Protein AF-A0A4R5K455-F1 (afdb_monomer_lite)

Sequence (82 aa):
MARFDDLKYTRDELLLALANDLGCSADDPRIADAYDDLATSWAQGSPDPVATYNGYFGQGPVASELDMTMARAWAADRVLID

Radius of gyration: 12.15 Å; chains: 1; bounding box: 24×23×36 Å

Foldseek 3Di:
DDPPVQFDDALLRLLCLLQVLLVHDSPPPVSVVLSLVLQQVVLVVDPHSVVSSVLSVDPDGSDGPVSSVVSSVSSNVDHDDD

pLDDT: mean 87.09, std 10.86, range [44.19, 94.69]

Structure (mmCIF, N/CA/C/O backbone):
data_AF-A0A4R5K455-F1
#
_entry.id   AF-A0A4R5K455-F1
#
loop_
_atom_site.group_PDB
_atom_site.id
_atom_site.type_symbol
_atom_site.label_atom_id
_atom_site.label_alt_id
_atom_site.label_comp_id
_atom_site.label_asym_id
_atom_site.label_entity_id
_atom_site.label_seq_id
_atom_site.pdbx_PDB_ins_code
_atom_site.Cartn_x
_atom_site.Cartn_y
_atom_site.Cartn_z
_atom_site.occupancy
_atom_site.B_iso_or_equiv
_atom_site.auth_seq_id
_atom_site.auth_comp_id
_atom_site.auth_asym_id
_atom_site.auth_atom_id
_atom_site.pdbx_PDB_model_num
ATOM 1 N N . MET A 1 1 ? 2.612 -1.070 -20.216 1.00 44.25 1 MET A N 1
ATOM 2 C CA . MET A 1 1 ? 3.579 -0.345 -19.370 1.00 44.25 1 MET A CA 1
ATOM 3 C C . MET A 1 1 ? 2.838 0.884 -18.877 1.00 44.25 1 MET A C 1
ATOM 5 O O . MET A 1 1 ? 2.576 1.761 -19.692 1.00 44.25 1 MET A O 1
ATOM 9 N N . ALA A 1 2 ? 2.319 0.850 -17.646 1.00 44.19 2 ALA A N 1
ATOM 10 C CA . ALA A 1 2 ? 1.556 1.971 -17.101 1.00 44.19 2 ALA A CA 1
ATOM 11 C C . ALA A 1 2 ? 2.463 3.208 -17.113 1.00 44.19 2 ALA A C 1
ATOM 13 O O . ALA A 1 2 ? 3.612 3.136 -16.676 1.00 44.19 2 ALA A O 1
ATOM 14 N N . ARG A 1 3 ? 2.003 4.296 -17.734 1.00 51.47 3 ARG A N 1
ATOM 15 C CA . ARG A 1 3 ? 2.740 5.557 -17.718 1.00 51.47 3 ARG A CA 1
ATOM 16 C C . ARG A 1 3 ? 2.668 6.087 -16.291 1.00 51.47 3 ARG A C 1
ATOM 18 O O . ARG A 1 3 ? 1.584 6.185 -15.731 1.00 51.47 3 ARG A O 1
ATOM 25 N N . PHE A 1 4 ? 3.815 6.461 -15.740 1.00 53.81 4 PHE A N 1
ATOM 26 C CA . PHE A 1 4 ? 3.936 7.144 -14.449 1.00 53.81 4 PHE A CA 1
ATOM 27 C C . PHE A 1 4 ? 3.111 8.454 -14.362 1.00 53.81 4 PHE A C 1
ATOM 29 O O . PHE A 1 4 ? 2.975 9.008 -13.279 1.00 53.81 4 PHE A O 1
ATOM 36 N N . ASP A 1 5 ? 2.522 8.920 -15.472 1.00 57.97 5 ASP A N 1
ATOM 37 C CA . ASP A 1 5 ? 1.640 10.094 -15.556 1.00 57.97 5 ASP A CA 1
ATOM 38 C C . ASP A 1 5 ? 0.262 9.915 -14.876 1.00 57.97 5 ASP A C 1
ATOM 40 O O . ASP A 1 5 ? -0.446 10.901 -14.691 1.00 57.97 5 ASP A O 1
ATOM 44 N N . ASP A 1 6 ? -0.119 8.694 -14.478 1.00 81.94 6 ASP A N 1
ATOM 45 C CA . ASP A 1 6 ? -1.415 8.407 -13.831 1.00 81.94 6 ASP A CA 1
ATOM 46 C C . ASP A 1 6 ? -1.322 8.204 -12.304 1.00 81.94 6 ASP A C 1
ATOM 48 O O . ASP A 1 6 ? -2.311 7.832 -11.662 1.00 81.94 6 ASP A O 1
ATOM 52 N N . LEU A 1 7 ? -0.148 8.436 -11.702 1.00 88.25 7 LEU A N 1
ATOM 53 C CA . LEU A 1 7 ? 0.039 8.328 -10.254 1.00 88.25 7 LEU A CA 1
ATOM 54 C C . LEU A 1 7 ? -0.558 9.551 -9.550 1.00 88.25 7 LEU A C 1
ATOM 56 O O . LEU A 1 7 ? -0.151 10.689 -9.782 1.00 88.25 7 LEU A O 1
ATOM 60 N N . LYS A 1 8 ? -1.533 9.306 -8.675 1.00 91.88 8 LYS A N 1
ATOM 61 C CA . LYS A 1 8 ? -2.310 10.338 -7.971 1.00 91.88 8 LYS A CA 1
ATOM 62 C C . LYS A 1 8 ? -2.232 10.209 -6.458 1.00 91.88 8 LYS A C 1
ATOM 64 O O . LYS A 1 8 ? -2.306 11.222 -5.774 1.00 9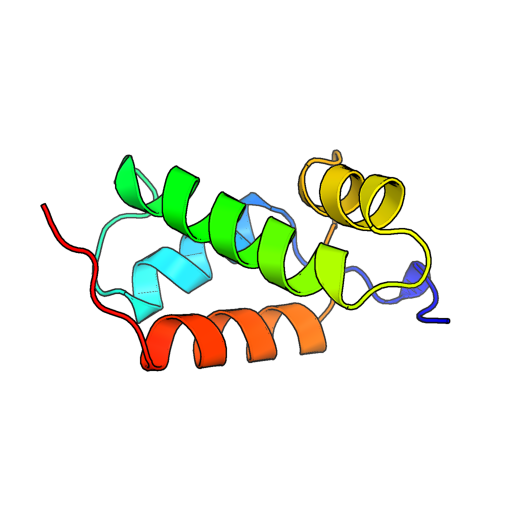1.88 8 LYS A O 1
ATOM 69 N N . TYR A 1 9 ? -2.079 8.986 -5.958 1.00 93.56 9 TYR A N 1
ATOM 70 C CA . TYR A 1 9 ? -2.146 8.689 -4.535 1.00 93.56 9 TYR A CA 1
ATOM 71 C C . TYR A 1 9 ? -0.763 8.461 -3.963 1.00 93.56 9 TYR A C 1
ATOM 73 O O . TYR A 1 9 ? 0.061 7.733 -4.520 1.00 93.56 9 TYR A O 1
ATOM 81 N N . THR A 1 10 ? -0.526 9.092 -2.830 1.00 94.12 10 THR A N 1
ATOM 82 C CA . THR A 1 10 ? 0.643 8.884 -1.992 1.00 94.12 10 THR A CA 1
ATOM 83 C C . THR A 1 10 ? 0.547 7.561 -1.237 1.00 94.12 10 THR A C 1
ATOM 85 O O . THR A 1 10 ? -0.519 6.953 -1.109 1.00 94.12 10 THR A O 1
ATOM 88 N N . ARG A 1 11 ? 1.686 7.124 -0.696 1.00 93.19 11 ARG A N 1
ATOM 89 C CA . ARG A 1 11 ? 1.757 5.969 0.203 1.00 93.19 11 ARG A CA 1
ATOM 90 C C . ARG A 1 11 ? 0.810 6.115 1.397 1.00 93.19 11 ARG A C 1
ATOM 92 O O . ARG A 1 11 ? 0.117 5.163 1.743 1.00 93.19 11 ARG A O 1
ATOM 99 N N . ASP A 1 12 ? 0.760 7.298 2.000 1.00 92.31 12 ASP A N 1
ATOM 100 C CA . ASP A 1 12 ? -0.061 7.545 3.189 1.00 92.31 12 ASP A CA 1
ATOM 101 C C . ASP A 1 12 ? -1.558 7.413 2.876 1.00 92.31 12 ASP A C 1
ATOM 103 O O . ASP A 1 12 ? -2.322 6.877 3.676 1.00 92.31 12 ASP A O 1
ATOM 107 N N . GLU A 1 13 ? -1.984 7.821 1.678 1.00 93.25 13 GLU A N 1
ATOM 108 C CA . GLU A 1 13 ? -3.369 7.645 1.228 1.00 93.25 13 GLU A CA 1
ATOM 109 C C . GLU A 1 13 ? -3.725 6.171 0.993 1.00 93.25 13 GLU A C 1
ATOM 111 O O . GLU A 1 13 ? -4.847 5.763 1.297 1.00 93.25 13 GLU A O 1
ATOM 116 N N . LEU A 1 14 ? -2.786 5.353 0.501 1.00 92.19 14 LEU A N 1
ATOM 117 C CA . LEU A 1 14 ? -2.982 3.903 0.394 1.00 92.19 14 LEU A CA 1
ATOM 118 C C . LEU A 1 14 ? -3.059 3.238 1.771 1.00 92.19 14 LEU A C 1
ATOM 120 O O . LEU A 1 14 ? -3.949 2.422 1.996 1.00 92.19 14 LEU A O 1
ATOM 124 N N . LEU A 1 15 ? -2.163 3.599 2.695 1.00 92.81 15 LEU A N 1
ATOM 125 C CA . LEU A 1 15 ? -2.179 3.109 4.078 1.00 92.81 15 LEU A CA 1
ATOM 126 C C . LEU A 1 15 ? -3.509 3.439 4.759 1.00 92.81 15 LEU A C 1
ATOM 128 O O . LEU A 1 15 ? -4.127 2.574 5.376 1.00 92.81 15 LEU A O 1
ATOM 132 N N . LEU A 1 16 ? -3.993 4.672 4.592 1.00 93.06 16 LEU A N 1
ATOM 133 C CA . LEU A 1 16 ? -5.280 5.097 5.130 1.00 93.06 16 LEU A CA 1
ATOM 134 C C . LEU A 1 16 ? -6.451 4.329 4.501 1.00 93.06 16 LEU A C 1
ATOM 136 O O . LEU A 1 16 ? -7.400 3.973 5.199 1.00 93.06 16 LEU A O 1
ATOM 140 N N . ALA A 1 17 ? -6.413 4.066 3.193 1.00 91.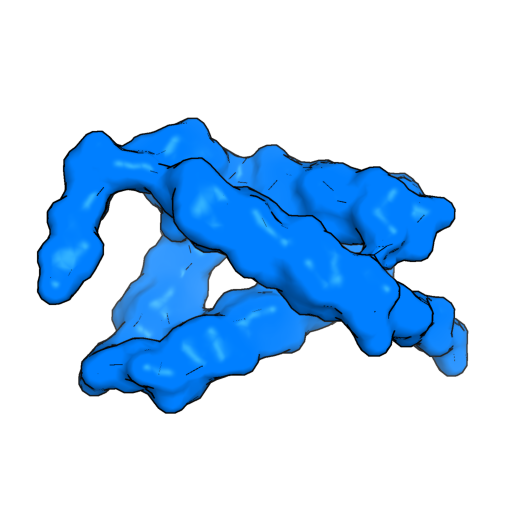75 17 ALA A N 1
ATOM 141 C CA . ALA A 1 17 ? -7.439 3.265 2.530 1.00 91.75 17 ALA A CA 1
ATOM 142 C C . ALA A 1 17 ? -7.459 1.820 3.049 1.0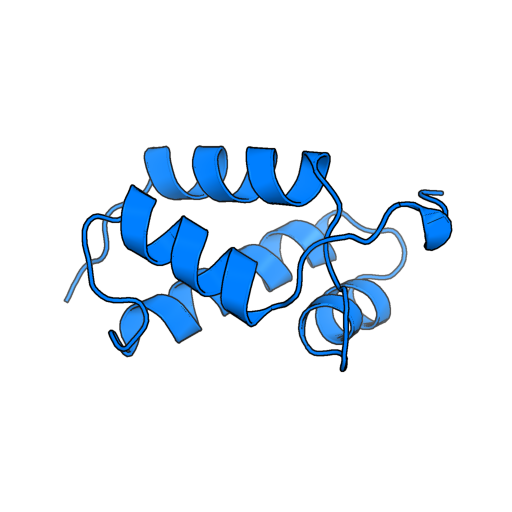0 91.75 17 ALA A C 1
ATOM 144 O O . ALA A 1 17 ? -8.533 1.318 3.377 1.00 91.75 17 ALA A O 1
ATOM 145 N N . LEU A 1 18 ? -6.286 1.197 3.194 1.00 91.88 18 LEU A N 1
ATOM 146 C CA . LEU A 1 18 ? -6.147 -0.138 3.778 1.00 91.88 18 LEU A CA 1
ATOM 147 C C . LEU A 1 18 ? -6.678 -0.185 5.210 1.00 91.88 18 LEU A C 1
ATOM 149 O O . LEU A 1 18 ? -7.455 -1.076 5.533 1.00 91.88 18 LEU A O 1
ATOM 153 N N . ALA A 1 19 ? -6.316 0.787 6.047 1.00 92.31 19 ALA A N 1
ATOM 154 C CA . ALA A 1 19 ? -6.777 0.858 7.429 1.00 92.31 19 ALA A CA 1
ATOM 155 C C . ALA A 1 19 ? -8.303 0.960 7.535 1.00 92.31 19 ALA A C 1
ATOM 157 O O . ALA A 1 19 ? -8.922 0.227 8.306 1.00 92.31 19 ALA A O 1
ATOM 158 N N . ASN A 1 20 ? -8.917 1.819 6.715 1.00 91.62 20 ASN A N 1
ATOM 159 C CA . ASN A 1 20 ? -10.371 1.968 6.678 1.00 91.62 20 ASN A CA 1
ATOM 160 C C . ASN A 1 20 ? -11.073 0.660 6.289 1.00 91.62 20 ASN A C 1
ATOM 162 O O . ASN A 1 20 ? -12.066 0.296 6.916 1.00 91.62 20 ASN A O 1
ATOM 166 N N . ASP A 1 21 ? -10.555 -0.049 5.283 1.00 91.62 21 ASP A N 1
ATOM 167 C CA . ASP A 1 21 ? -11.187 -1.272 4.779 1.00 91.62 21 ASP A CA 1
ATOM 168 C C . ASP A 1 21 ? -10.907 -2.494 5.672 1.00 91.62 21 ASP A C 1
ATOM 170 O O . ASP A 1 21 ? -11.746 -3.387 5.765 1.00 91.62 21 ASP A O 1
ATOM 174 N N . LEU A 1 22 ? -9.784 -2.506 6.398 1.00 89.31 22 LEU A N 1
ATOM 175 C CA . LEU A 1 22 ? -9.468 -3.502 7.433 1.00 89.31 22 LEU A CA 1
ATOM 176 C C . LEU A 1 22 ? -10.113 -3.182 8.795 1.00 89.31 22 LEU A C 1
ATOM 178 O O . LEU A 1 22 ? -10.023 -3.984 9.725 1.00 89.31 22 LEU A O 1
ATOM 182 N N . GLY A 1 23 ? -10.785 -2.034 8.923 1.00 89.00 23 GLY A N 1
ATOM 183 C CA . GLY A 1 23 ? -11.520 -1.642 10.125 1.00 89.00 23 GLY A CA 1
ATOM 184 C C . GLY A 1 23 ? -10.638 -1.229 11.308 1.00 89.00 23 GLY A C 1
ATOM 185 O O . GLY A 1 23 ? -11.042 -1.415 12.457 1.00 89.00 23 GLY A O 1
ATOM 186 N N . CYS A 1 24 ? -9.450 -0.671 11.058 1.00 89.06 24 CYS A N 1
ATOM 187 C CA . CYS A 1 24 ? -8.517 -0.219 12.095 1.00 89.06 24 CYS A CA 1
ATOM 188 C C . CYS A 1 24 ? -7.978 1.201 11.832 1.00 89.06 24 CYS A C 1
ATOM 190 O O . CYS A 1 24 ? -8.368 1.877 10.881 1.00 89.06 24 CYS A O 1
ATOM 192 N N . SER A 1 25 ? -7.101 1.689 12.717 1.00 88.31 25 SER A N 1
ATOM 193 C CA . SER A 1 25 ? -6.431 2.986 12.535 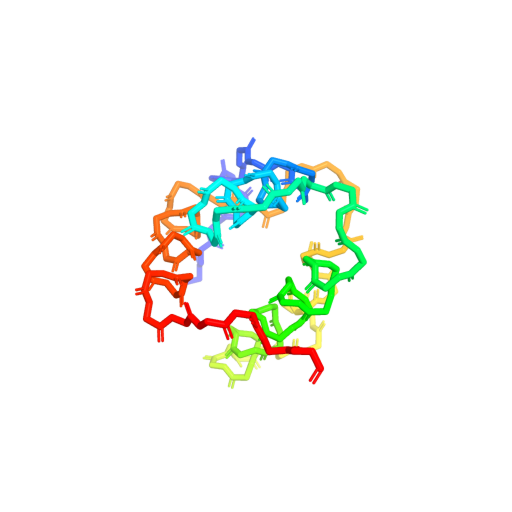1.00 88.31 25 SER A CA 1
ATOM 194 C C . SER A 1 25 ? -5.286 2.873 11.528 1.00 88.31 25 SER A C 1
ATOM 196 O O . SER A 1 25 ? -4.630 1.837 11.462 1.00 88.31 25 SER A O 1
ATOM 198 N N . ALA A 1 26 ? -4.991 3.953 10.799 1.00 83.31 26 ALA A N 1
ATOM 199 C CA . ALA A 1 26 ? -3.790 4.044 9.961 1.00 83.31 26 ALA A CA 1
ATOM 200 C C . ALA A 1 26 ? -2.487 4.014 10.783 1.00 83.31 26 ALA A C 1
ATOM 202 O O . ALA A 1 26 ? -1.441 3.647 10.258 1.00 83.31 26 ALA A O 1
ATOM 203 N N . ASP A 1 27 ? -2.570 4.348 12.075 1.00 86.62 27 ASP A N 1
ATOM 204 C CA . ASP A 1 27 ? -1.454 4.259 13.025 1.00 86.62 27 ASP A CA 1
ATOM 205 C C . ASP A 1 27 ? -1.277 2.846 13.614 1.00 86.62 27 ASP A C 1
ATOM 207 O O . ASP A 1 27 ? -0.387 2.623 14.436 1.00 86.62 27 ASP A O 1
ATOM 211 N N . ASP A 1 28 ? -2.145 1.891 13.258 1.00 89.00 28 ASP A N 1
ATOM 212 C CA . ASP A 1 28 ? -2.004 0.506 13.698 1.00 89.00 28 ASP A CA 1
ATOM 213 C C . ASP A 1 28 ? -0.729 -0.090 13.074 1.00 89.00 28 ASP A C 1
ATOM 215 O O . ASP A 1 28 ? -0.597 -0.088 11.847 1.00 89.00 28 ASP A O 1
ATOM 219 N N . PRO A 1 29 ? 0.223 -0.614 13.869 1.00 86.88 29 PRO A N 1
ATOM 220 C CA . PRO A 1 29 ? 1.475 -1.146 13.332 1.00 86.88 29 PRO A CA 1
ATOM 221 C C . PRO A 1 29 ? 1.248 -2.277 12.319 1.00 86.88 29 PRO A C 1
ATOM 223 O O . PRO A 1 29 ? 2.033 -2.414 11.385 1.00 86.88 29 PRO A O 1
ATOM 226 N N . ARG A 1 30 ? 0.137 -3.020 12.431 1.00 89.31 30 ARG A N 1
ATOM 227 C CA . ARG A 1 30 ? -0.222 -4.103 11.503 1.00 89.31 30 ARG A CA 1
ATOM 228 C C . ARG A 1 30 ? -0.574 -3.590 10.104 1.00 89.31 30 ARG A C 1
ATOM 230 O O . ARG A 1 30 ? -0.520 -4.350 9.144 1.00 89.31 30 ARG A O 1
ATOM 237 N N . ILE A 1 31 ? -0.919 -2.307 9.961 1.00 91.50 31 ILE A N 1
ATOM 238 C CA . ILE A 1 31 ? -1.186 -1.693 8.653 1.00 91.50 31 ILE A CA 1
ATOM 239 C C . ILE A 1 31 ? 0.096 -1.454 7.866 1.00 91.50 31 ILE A C 1
ATOM 241 O O . ILE A 1 31 ? 0.078 -1.576 6.641 1.00 91.50 31 ILE A O 1
ATOM 245 N N . ALA A 1 32 ? 1.213 -1.179 8.543 1.00 90.94 32 ALA A N 1
ATOM 246 C CA . ALA A 1 32 ? 2.503 -1.105 7.871 1.00 90.94 32 ALA A CA 1
ATOM 247 C C . ALA A 1 32 ? 2.878 -2.466 7.264 1.00 90.94 32 ALA A C 1
ATOM 249 O O . ALA A 1 32 ? 3.265 -2.512 6.097 1.00 90.94 32 ALA A O 1
ATOM 250 N N . ASP A 1 33 ? 2.674 -3.551 8.016 1.00 91.06 33 ASP A N 1
ATOM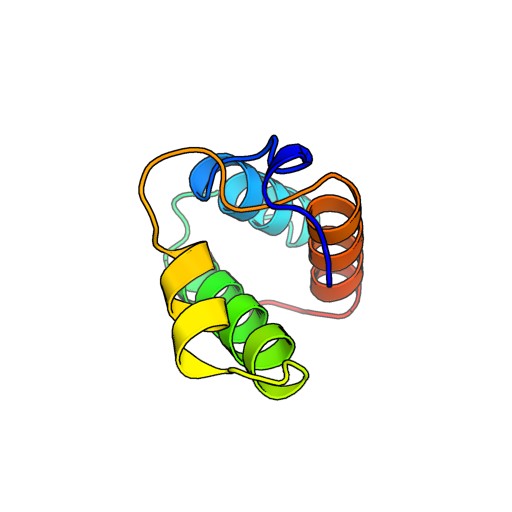 251 C CA . ASP A 1 33 ? 2.920 -4.919 7.548 1.00 91.06 33 ASP A CA 1
ATOM 252 C C . ASP A 1 33 ? 1.952 -5.307 6.416 1.00 91.06 33 ASP A C 1
ATOM 254 O O . ASP A 1 33 ? 2.373 -5.803 5.375 1.00 91.06 33 ASP A O 1
ATOM 258 N N . ALA A 1 34 ? 0.658 -4.994 6.552 1.00 92.25 34 ALA A N 1
ATOM 259 C CA . ALA A 1 34 ? -0.331 -5.258 5.505 1.00 92.25 34 ALA A CA 1
ATOM 260 C C . ALA A 1 34 ? -0.027 -4.501 4.199 1.00 92.25 34 ALA A C 1
ATOM 262 O O . ALA A 1 34 ? -0.231 -5.026 3.103 1.00 92.25 34 ALA A O 1
ATOM 263 N N . TYR A 1 35 ? 0.471 -3.267 4.298 1.00 93.00 35 TYR A N 1
ATOM 264 C CA . TYR A 1 35 ? 0.918 -2.505 3.136 1.00 93.00 35 TYR A CA 1
ATOM 265 C C . TYR A 1 35 ? 2.160 -3.119 2.486 1.00 93.00 35 TYR A C 1
ATOM 267 O O . TYR A 1 35 ? 2.237 -3.173 1.258 1.00 93.00 35 TYR A O 1
ATOM 275 N N . ASP A 1 36 ? 3.108 -3.603 3.288 1.00 93.75 36 ASP A N 1
ATOM 276 C CA . ASP A 1 36 ? 4.312 -4.281 2.804 1.00 93.75 36 ASP A CA 1
ATOM 277 C C . ASP A 1 36 ? 3.981 -5.576 2.048 1.00 93.75 36 ASP A C 1
ATOM 279 O O . ASP A 1 36 ? 4.478 -5.809 0.941 1.00 93.75 36 ASP A O 1
ATOM 283 N N . ASP A 1 37 ? 3.052 -6.368 2.588 1.00 93.19 37 ASP A N 1
ATOM 284 C CA . ASP A 1 37 ? 2.534 -7.578 1.951 1.00 93.19 37 ASP A CA 1
ATOM 285 C C . ASP A 1 37 ? 1.838 -7.268 0.622 1.00 93.19 37 ASP A C 1
ATOM 287 O O . ASP A 1 37 ? 2.028 -7.973 -0.376 1.00 93.19 37 ASP A O 1
ATOM 291 N N . LEU A 1 38 ? 1.038 -6.199 0.581 1.00 92.75 38 LEU A N 1
ATOM 292 C CA . LEU A 1 38 ? 0.392 -5.735 -0.642 1.00 92.75 38 LEU A CA 1
ATOM 293 C C . LEU A 1 38 ? 1.427 -5.318 -1.693 1.00 92.75 38 LEU A C 1
ATOM 295 O O . LEU A 1 38 ? 1.370 -5.793 -2.831 1.00 92.75 38 LEU A O 1
ATOM 299 N N . ALA A 1 39 ? 2.395 -4.480 -1.313 1.00 93.38 39 ALA A N 1
ATOM 300 C CA . ALA A 1 39 ? 3.437 -3.997 -2.214 1.00 93.38 39 ALA A CA 1
ATOM 301 C C . ALA A 1 39 ? 4.286 -5.158 -2.751 1.00 93.38 39 ALA A C 1
ATOM 303 O O . ALA A 1 39 ? 4.574 -5.221 -3.949 1.00 93.38 39 ALA A O 1
ATOM 304 N N . THR A 1 40 ? 4.621 -6.123 -1.893 1.00 94.69 40 THR A N 1
ATOM 305 C CA . THR A 1 40 ? 5.328 -7.355 -2.258 1.00 94.69 40 THR A CA 1
ATOM 306 C C . THR A 1 40 ? 4.509 -8.210 -3.221 1.00 94.69 40 THR A C 1
ATOM 308 O O . THR A 1 40 ? 5.026 -8.654 -4.249 1.00 94.69 40 THR A O 1
ATOM 311 N N . SER A 1 41 ? 3.223 -8.417 -2.932 1.00 91.94 41 SER A N 1
ATOM 312 C CA . SER A 1 41 ? 2.324 -9.215 -3.770 1.00 91.94 41 SER A CA 1
ATOM 313 C C . SER A 1 41 ? 2.199 -8.637 -5.178 1.00 91.94 41 SER A C 1
ATOM 315 O O . SER A 1 41 ? 2.247 -9.380 -6.160 1.00 91.94 41 SER A O 1
ATOM 317 N N . TRP A 1 42 ? 2.078 -7.317 -5.299 1.00 90.50 42 TRP A N 1
ATOM 318 C CA . TRP A 1 42 ? 1.970 -6.660 -6.600 1.00 90.50 42 TRP A CA 1
ATOM 319 C C . TRP A 1 42 ? 3.300 -6.619 -7.344 1.00 90.50 42 TRP A C 1
ATOM 321 O O . TRP A 1 42 ? 3.342 -6.880 -8.547 1.00 90.50 42 TRP A O 1
ATOM 331 N N . ALA A 1 43 ? 4.399 -6.371 -6.629 1.00 92.19 43 ALA A N 1
ATOM 332 C CA . ALA A 1 43 ? 5.740 -6.408 -7.190 1.00 92.19 43 ALA A CA 1
ATOM 333 C C . ALA A 1 43 ? 6.071 -7.771 -7.815 1.00 92.19 43 ALA A C 1
ATOM 335 O O . ALA A 1 43 ? 6.631 -7.819 -8.908 1.00 92.19 43 ALA A O 1
ATOM 336 N N . GLN A 1 44 ? 5.678 -8.882 -7.183 1.00 92.50 44 GLN A N 1
ATOM 337 C CA . GLN A 1 44 ? 5.908 -10.234 -7.714 1.00 92.50 44 GLN A CA 1
ATOM 338 C C . GLN A 1 44 ? 5.241 -10.486 -9.076 1.00 92.50 44 GLN A C 1
ATOM 340 O O . GLN A 1 44 ? 5.732 -11.304 -9.852 1.00 92.50 44 GLN A O 1
ATOM 345 N N . GLY A 1 45 ? 4.145 -9.785 -9.384 1.00 87.62 45 GLY A N 1
ATOM 346 C CA . GLY A 1 45 ? 3.471 -9.860 -10.684 1.00 87.62 45 GLY A CA 1
ATOM 347 C C . GLY A 1 45 ? 4.079 -8.960 -11.767 1.00 87.62 45 GLY A C 1
ATOM 348 O O . GLY A 1 45 ? 3.633 -9.002 -12.915 1.00 87.62 45 GLY A O 1
ATOM 349 N N . SER A 1 46 ? 5.070 -8.133 -11.423 1.00 88.56 46 SER A N 1
ATOM 350 C CA . SER A 1 46 ? 5.655 -7.129 -12.313 1.00 88.56 46 SER A CA 1
ATOM 351 C C . SER A 1 46 ? 6.880 -7.656 -13.077 1.00 88.56 46 SER A C 1
ATOM 353 O O . SER A 1 46 ? 7.640 -8.464 -12.542 1.00 88.56 46 SER A O 1
ATOM 355 N N . PRO A 1 47 ? 7.147 -7.166 -14.306 1.00 89.75 47 PRO A N 1
ATOM 356 C CA . PRO A 1 47 ? 8.392 -7.447 -15.026 1.00 89.75 47 PRO A CA 1
ATOM 357 C C . PRO A 1 47 ? 9.666 -7.002 -14.290 1.00 89.75 47 PRO A C 1
ATOM 359 O O . PRO A 1 47 ? 10.730 -7.565 -14.537 1.00 89.75 47 PRO A O 1
ATOM 362 N N . ASP A 1 48 ? 9.564 -6.001 -13.410 1.00 91.19 48 ASP A N 1
ATOM 363 C CA . ASP A 1 48 ? 10.648 -5.558 -12.527 1.00 91.19 48 ASP A CA 1
ATOM 364 C C . ASP A 1 48 ? 10.128 -5.457 -11.083 1.00 91.19 48 ASP A C 1
ATOM 366 O O . ASP A 1 48 ? 9.653 -4.392 -10.659 1.00 91.19 48 ASP A O 1
ATOM 370 N N . PRO A 1 49 ? 10.170 -6.567 -10.323 1.00 92.12 49 PRO A N 1
ATOM 371 C CA . PRO A 1 49 ? 9.649 -6.602 -8.962 1.00 92.12 49 PRO A CA 1
ATOM 372 C C . PRO A 1 49 ? 10.342 -5.608 -8.032 1.00 92.12 49 PRO A C 1
ATOM 374 O O . PRO A 1 49 ? 9.685 -4.957 -7.227 1.00 92.12 49 PRO A O 1
ATOM 377 N N . VAL A 1 50 ? 11.659 -5.437 -8.165 1.00 92.88 50 VAL A N 1
ATOM 378 C CA . VAL A 1 50 ? 12.438 -4.575 -7.267 1.00 92.88 50 VAL A CA 1
ATOM 379 C C . VAL A 1 50 ? 12.106 -3.109 -7.512 1.00 92.88 50 VAL A C 1
ATOM 381 O O . VAL A 1 50 ? 11.835 -2.379 -6.559 1.00 92.88 50 VAL A O 1
ATOM 384 N N . ALA A 1 51 ? 12.084 -2.666 -8.773 1.00 90.25 51 ALA A N 1
ATOM 385 C CA . ALA A 1 51 ? 11.714 -1.289 -9.087 1.00 90.25 51 ALA A CA 1
ATOM 386 C C . ALA A 1 51 ? 10.257 -0.991 -8.709 1.00 90.25 51 ALA A C 1
ATOM 388 O O . ALA A 1 51 ? 9.968 0.089 -8.199 1.00 90.25 51 ALA A O 1
ATOM 389 N N . THR A 1 52 ? 9.355 -1.955 -8.913 1.00 90.31 52 THR A N 1
ATOM 390 C CA . THR A 1 52 ? 7.930 -1.809 -8.576 1.00 90.31 52 THR A CA 1
ATOM 391 C C . THR A 1 52 ? 7.725 -1.690 -7.070 1.00 90.31 52 THR A C 1
ATOM 393 O O . THR A 1 52 ? 7.096 -0.737 -6.620 1.00 90.31 52 THR A O 1
ATOM 396 N N . TYR A 1 53 ? 8.313 -2.601 -6.290 1.00 93.06 53 TYR A N 1
ATOM 397 C CA . TYR A 1 53 ? 8.274 -2.549 -4.831 1.00 93.06 53 TYR A CA 1
ATOM 398 C C . TYR A 1 53 ? 8.827 -1.217 -4.318 1.00 93.06 53 TYR A C 1
ATOM 400 O O . TYR A 1 53 ? 8.134 -0.494 -3.610 1.00 93.06 53 TYR A O 1
ATOM 408 N N . ASN A 1 54 ? 10.031 -0.830 -4.756 1.00 93.00 54 ASN A N 1
ATOM 409 C CA . ASN A 1 54 ? 10.649 0.434 -4.347 1.00 93.00 54 ASN A CA 1
ATOM 410 C C . ASN A 1 54 ? 9.805 1.659 -4.737 1.00 93.00 54 ASN A C 1
ATOM 412 O O . ASN A 1 54 ? 9.820 2.660 -4.023 1.00 93.00 54 ASN A O 1
ATOM 416 N N . GLY A 1 55 ? 9.050 1.580 -5.838 1.00 91.31 55 GLY A N 1
ATOM 417 C CA . GLY A 1 55 ? 8.117 2.618 -6.271 1.00 91.31 55 GLY A CA 1
ATOM 418 C C . GLY A 1 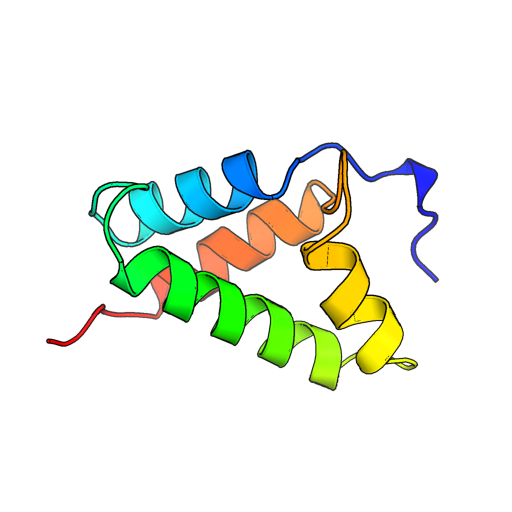55 ? 7.050 2.935 -5.222 1.00 91.31 55 GLY A C 1
ATOM 419 O O . GLY A 1 55 ? 6.811 4.108 -4.949 1.00 91.31 55 GLY A O 1
ATOM 420 N N . TYR A 1 56 ? 6.498 1.918 -4.552 1.00 91.50 56 TYR A N 1
ATOM 421 C CA . TYR A 1 56 ? 5.498 2.082 -3.484 1.00 91.50 56 TYR A CA 1
ATOM 422 C C . TYR A 1 56 ? 6.049 2.715 -2.194 1.00 91.50 56 TYR A C 1
ATOM 424 O O . TYR A 1 56 ? 5.271 3.136 -1.334 1.00 91.50 56 TYR A O 1
ATOM 432 N N . PHE A 1 57 ? 7.372 2.834 -2.060 1.00 92.69 57 PHE A N 1
ATOM 433 C CA . PHE A 1 57 ? 8.047 3.522 -0.949 1.00 92.69 57 PHE A CA 1
ATOM 434 C C . PHE A 1 57 ? 8.733 4.825 -1.386 1.00 92.69 57 PHE A C 1
ATOM 436 O O . PHE A 1 57 ? 9.485 5.426 -0.614 1.00 92.69 57 PHE A O 1
ATOM 443 N N . GLY A 1 58 ? 8.478 5.272 -2.619 1.00 88.62 58 GLY A N 1
ATOM 444 C CA . GLY A 1 58 ? 8.973 6.536 -3.145 1.00 88.62 58 GLY A CA 1
ATOM 445 C C . GLY A 1 58 ? 8.352 7.760 -2.468 1.00 88.62 58 GLY A C 1
ATOM 446 O O . GLY A 1 58 ? 7.344 7.683 -1.766 1.00 88.62 58 GLY A O 1
ATOM 447 N N . GLN A 1 59 ? 8.963 8.924 -2.696 1.00 86.38 59 GLN A N 1
ATOM 448 C CA . GLN A 1 59 ? 8.384 10.205 -2.292 1.00 86.38 59 GLN A CA 1
ATOM 449 C C . GLN A 1 59 ? 7.400 10.704 -3.356 1.00 86.38 59 GLN A C 1
ATOM 451 O O . GLN A 1 59 ? 7.741 10.754 -4.536 1.00 86.38 59 GLN A O 1
ATOM 456 N N . GLY A 1 60 ? 6.214 11.135 -2.922 1.00 86.94 60 GLY A N 1
ATOM 457 C CA . GLY A 1 60 ? 5.163 11.664 -3.796 1.00 86.94 60 GLY A CA 1
ATOM 458 C C . GLY A 1 60 ? 4.097 10.624 -4.157 1.00 86.94 60 GLY A C 1
ATOM 459 O O . GLY A 1 60 ? 3.895 9.669 -3.406 1.00 86.94 60 GLY A O 1
ATOM 460 N N . PRO A 1 61 ? 3.365 10.828 -5.264 1.00 92.19 61 PRO A N 1
ATOM 461 C CA . PRO A 1 61 ? 2.394 9.858 -5.751 1.00 92.19 61 PRO A CA 1
ATOM 462 C C . PRO A 1 61 ? 3.073 8.555 -6.183 1.00 92.19 61 PRO A C 1
ATOM 464 O O . PRO A 1 61 ? 3.990 8.567 -7.003 1.00 92.19 61 PRO A O 1
ATOM 467 N N . VAL A 1 62 ? 2.598 7.437 -5.641 1.00 92.19 62 VAL A N 1
ATOM 468 C CA . VAL A 1 62 ? 3.116 6.083 -5.894 1.00 92.19 62 VAL A CA 1
ATOM 469 C C . VAL A 1 62 ? 2.062 5.143 -6.479 1.00 92.19 62 VAL A C 1
ATOM 471 O O . VAL A 1 62 ? 2.408 4.077 -6.974 1.00 92.19 62 VAL A O 1
ATOM 474 N N . ALA A 1 63 ? 0.784 5.533 -6.446 1.00 90.44 63 ALA A N 1
ATOM 475 C CA . ALA A 1 63 ? -0.333 4.721 -6.921 1.00 90.44 63 ALA A CA 1
ATOM 476 C C . ALA A 1 63 ? -1.302 5.487 -7.822 1.00 90.44 63 ALA A C 1
ATOM 478 O O . ALA A 1 63 ? -1.548 6.684 -7.657 1.00 90.44 63 ALA A O 1
ATOM 479 N N . SER A 1 64 ? -1.902 4.752 -8.750 1.00 92.06 64 SER A N 1
ATOM 480 C CA . SER A 1 64 ? -3.019 5.176 -9.592 1.00 92.06 64 SER A CA 1
ATOM 481 C C . SER A 1 64 ? -4.383 4.878 -8.946 1.00 92.06 64 SER A C 1
ATOM 483 O O . SER A 1 64 ? -4.482 4.256 -7.888 1.00 92.06 64 SER A O 1
ATOM 485 N N . GLU A 1 65 ? -5.475 5.285 -9.601 1.00 91.69 65 GLU A N 1
ATOM 486 C CA . GLU A 1 65 ? -6.846 4.900 -9.204 1.00 91.69 65 GLU A CA 1
ATOM 487 C C . GLU A 1 65 ? -7.090 3.389 -9.260 1.00 91.69 65 GLU A C 1
ATOM 489 O O . GLU A 1 65 ? -7.854 2.851 -8.451 1.00 91.69 65 GLU A O 1
ATOM 494 N N . LEU A 1 66 ? -6.428 2.695 -10.190 1.00 89.69 66 LEU A N 1
ATOM 495 C CA . LEU A 1 66 ? -6.518 1.243 -10.277 1.00 89.69 66 LEU A CA 1
ATOM 496 C C . LEU A 1 66 ? -5.852 0.595 -9.065 1.00 89.69 66 LEU A C 1
ATOM 498 O O . LEU A 1 66 ? -6.466 -0.260 -8.436 1.00 89.69 66 LEU A O 1
ATOM 502 N N . ASP A 1 67 ? -4.650 1.047 -8.706 1.00 90.62 67 ASP A N 1
ATOM 503 C CA . ASP A 1 67 ? -3.941 0.570 -7.516 1.00 90.62 67 ASP A CA 1
ATOM 504 C C . ASP A 1 67 ? -4.794 0.798 -6.266 1.00 90.62 67 ASP A C 1
ATOM 506 O O . ASP A 1 67 ? -5.035 -0.131 -5.503 1.00 90.62 67 ASP A O 1
ATOM 510 N N . MET A 1 68 ? -5.371 1.992 -6.105 1.00 91.50 68 MET A N 1
ATOM 511 C CA . MET A 1 68 ? -6.286 2.269 -4.996 1.00 91.50 68 MET A CA 1
ATOM 512 C C . MET A 1 68 ? -7.446 1.262 -4.960 1.00 91.50 68 MET A C 1
ATOM 514 O O . MET A 1 68 ? -7.718 0.666 -3.924 1.00 91.50 68 MET A O 1
ATOM 518 N N . THR A 1 69 ? -8.100 1.003 -6.093 1.00 91.50 69 THR A N 1
ATOM 519 C CA . THR A 1 69 ? -9.203 0.029 -6.171 1.00 91.50 69 THR A CA 1
ATOM 520 C C . THR A 1 69 ? -8.745 -1.391 -5.826 1.00 91.50 69 THR A C 1
ATOM 522 O O . THR A 1 69 ? -9.439 -2.113 -5.106 1.00 91.50 69 THR A O 1
ATOM 525 N N . MET A 1 70 ? -7.566 -1.794 -6.302 1.00 90.19 70 MET A N 1
ATOM 526 C CA . MET A 1 70 ? -6.995 -3.106 -6.011 1.00 90.19 70 MET A CA 1
ATOM 527 C C . MET A 1 70 ? -6.603 -3.253 -4.540 1.00 90.19 70 MET A C 1
ATOM 529 O O . MET A 1 70 ? -6.797 -4.332 -3.989 1.00 90.19 70 MET A O 1
ATOM 533 N N . ALA A 1 71 ? -6.096 -2.201 -3.889 1.00 90.88 71 ALA A N 1
ATOM 534 C CA . ALA A 1 71 ? -5.739 -2.241 -2.471 1.00 90.88 71 ALA A CA 1
ATOM 535 C C . ALA A 1 71 ? -6.961 -2.499 -1.592 1.00 90.88 71 ALA A C 1
ATOM 537 O O . ALA A 1 71 ? -6.932 -3.355 -0.709 1.00 90.88 71 ALA A O 1
ATOM 538 N N . ARG A 1 72 ? -8.068 -1.823 -1.902 1.00 90.50 72 ARG A N 1
ATOM 539 C CA . ARG A 1 72 ? -9.354 -2.019 -1.224 1.00 90.50 72 ARG A CA 1
ATOM 540 C C . ARG A 1 72 ? -9.886 -3.439 -1.404 1.00 90.50 72 ARG A C 1
ATOM 542 O O . ARG A 1 72 ? -10.297 -4.083 -0.443 1.00 90.50 72 ARG A O 1
ATOM 549 N N . ALA A 1 73 ? -9.833 -3.963 -2.630 1.00 89.81 73 ALA A N 1
ATOM 550 C CA . ALA A 1 73 ? -10.244 -5.338 -2.912 1.00 89.81 73 ALA A CA 1
ATOM 551 C C . ALA A 1 73 ? -9.346 -6.372 -2.210 1.00 89.81 73 ALA A C 1
ATOM 553 O O . ALA A 1 73 ? -9.839 -7.375 -1.703 1.00 89.81 73 ALA A O 1
ATOM 554 N N . TRP A 1 74 ? -8.037 -6.116 -2.151 1.00 90.25 74 TRP A N 1
ATOM 555 C CA . TRP A 1 74 ? -7.071 -6.942 -1.431 1.00 90.25 74 TRP A CA 1
ATOM 556 C C . TRP A 1 74 ? -7.359 -6.963 0.078 1.00 90.25 74 TRP A C 1
ATOM 558 O O . TRP A 1 74 ? -7.297 -8.030 0.690 1.00 90.25 74 TRP A O 1
ATOM 568 N N . ALA A 1 75 ? -7.717 -5.818 0.666 1.00 90.06 75 ALA A N 1
ATOM 569 C CA . ALA A 1 75 ? -8.081 -5.701 2.078 1.00 90.06 75 ALA A CA 1
ATOM 570 C C . ALA A 1 75 ? -9.403 -6.404 2.417 1.00 90.06 75 ALA A C 1
ATOM 572 O O . ALA A 1 75 ? -9.496 -7.053 3.453 1.00 90.06 75 ALA A O 1
ATOM 573 N N . ALA A 1 76 ? -10.404 -6.327 1.534 1.00 85.44 76 ALA A N 1
ATOM 574 C CA . ALA A 1 76 ? -11.731 -6.901 1.769 1.00 85.44 76 ALA A CA 1
ATOM 575 C C . ALA A 1 76 ? -11.734 -8.432 1.968 1.00 85.44 76 ALA A C 1
ATOM 577 O O . ALA A 1 76 ? -12.666 -8.968 2.564 1.00 85.44 76 ALA A O 1
ATOM 578 N N . ASP A 1 77 ? -10.709 -9.132 1.475 1.00 81.25 77 ASP A N 1
ATOM 579 C CA . ASP A 1 77 ? -10.542 -10.587 1.616 1.00 81.25 77 ASP A CA 1
ATOM 580 C C . ASP A 1 77 ? -9.631 -10.976 2.799 1.00 81.25 77 ASP A C 1
ATOM 582 O O . ASP A 1 77 ? -9.218 -12.127 2.934 1.00 81.25 77 ASP A O 1
ATOM 586 N N . ARG A 1 78 ? -9.254 -10.014 3.652 1.00 82.25 78 ARG A N 1
ATOM 587 C CA . ARG A 1 78 ? -8.263 -10.213 4.715 1.00 82.25 78 ARG A CA 1
ATOM 588 C C . ARG A 1 78 ? -8.785 -9.821 6.086 1.00 82.25 78 ARG A C 1
ATOM 590 O O . ARG A 1 78 ? -9.660 -8.978 6.245 1.00 82.25 78 ARG A O 1
ATOM 597 N N . VAL A 1 79 ? -8.194 -10.457 7.091 1.00 76.88 79 VAL A N 1
ATOM 598 C CA . VAL A 1 79 ? -8.408 -10.166 8.507 1.00 76.88 79 VAL A CA 1
ATOM 599 C C . VAL A 1 79 ? -7.039 -9.951 9.134 1.00 76.88 79 VAL A C 1
ATOM 601 O O . VAL A 1 79 ? -6.144 -10.774 8.940 1.00 76.88 79 VAL A O 1
ATOM 604 N N . LEU A 1 80 ? -6.877 -8.858 9.878 1.00 74.44 80 LEU A N 1
ATOM 605 C CA . LEU A 1 80 ? -5.689 -8.646 10.700 1.00 74.44 80 LEU A CA 1
ATOM 606 C C . LEU A 1 80 ? -5.752 -9.593 11.906 1.00 74.44 80 LEU A C 1
ATOM 608 O O . LEU A 1 80 ? -6.728 -9.573 12.658 1.00 74.44 80 LEU A O 1
ATOM 612 N N . ILE A 1 81 ? -4.738 -10.443 12.060 1.00 70.81 81 ILE A N 1
ATOM 613 C CA . ILE A 1 81 ? -4.609 -11.399 13.169 1.00 70.81 81 ILE A CA 1
ATOM 614 C C . ILE A 1 81 ? -3.527 -10.876 14.123 1.00 70.81 81 ILE A C 1
ATOM 616 O O . ILE A 1 81 ? -2.541 -10.302 13.661 1.00 70.81 81 ILE A O 1
ATOM 620 N N . ASP A 1 82 ? -3.744 -11.048 15.428 1.00 58.72 82 ASP A N 1
ATOM 621 C CA . ASP A 1 82 ? -2.781 -10.723 16.495 1.00 58.72 82 ASP A CA 1
ATOM 622 C C . ASP A 1 82 ? -1.662 -11.767 16.646 1.00 58.72 82 ASP A C 1
ATOM 624 O O . ASP A 1 82 ? -1.946 -12.981 16.489 1.00 58.72 82 ASP A O 1
#

Secondary structure (DSSP, 8-state):
---GGG--EEHHHHHHHHHHHHTS-TT-HHHHHHHHHHHHHHHHTSSSHHHHHHHTTSSSEEE-HHHHHHHHHHHHT-----

Organism: NCBI:txid2547396